Protein AF-A0A8S4ANN1-F1 (afdb_monomer)

Structure (mmCIF, N/CA/C/O backbone):
data_AF-A0A8S4ANN1-F1
#
_entry.id   AF-A0A8S4ANN1-F1
#
loop_
_atom_site.group_PDB
_atom_site.id
_atom_site.type_symbol
_atom_site.label_atom_id
_atom_site.label_alt_id
_atom_site.label_comp_id
_atom_site.label_asym_id
_atom_site.label_entity_id
_atom_site.label_seq_id
_atom_site.pdbx_PDB_ins_code
_atom_site.Cartn_x
_atom_site.Cartn_y
_atom_site.Cartn_z
_atom_site.occupancy
_atom_site.B_iso_or_equiv
_atom_site.auth_seq_id
_atom_site.auth_comp_id
_atom_site.auth_asym_id
_atom_site.auth_atom_id
_atom_site.pdbx_PDB_model_num
ATOM 1 N N . MET A 1 1 ? -5.860 -7.845 6.734 1.00 72.12 1 MET A N 1
ATOM 2 C CA . MET A 1 1 ? -6.331 -8.306 5.404 1.00 72.12 1 MET A CA 1
ATOM 3 C C . MET A 1 1 ? -7.619 -9.112 5.512 1.00 72.12 1 MET A C 1
ATOM 5 O O . MET A 1 1 ? -8.563 -8.787 4.803 1.00 72.12 1 MET A O 1
ATOM 9 N N . GLU A 1 2 ? -7.684 -10.083 6.428 1.00 77.19 2 GLU A N 1
ATOM 10 C CA . GLU A 1 2 ? -8.882 -10.892 6.713 1.00 77.19 2 GLU A CA 1
ATOM 11 C C . GLU A 1 2 ? -10.108 -10.038 7.078 1.00 77.19 2 GLU A C 1
ATOM 13 O O . GLU A 1 2 ? -11.109 -10.058 6.369 1.00 77.19 2 GLU A O 1
ATOM 18 N N . THR A 1 3 ? -9.992 -9.172 8.091 1.00 75.00 3 THR A N 1
ATOM 19 C CA . THR A 1 3 ? -11.088 -8.296 8.560 1.00 75.00 3 THR A CA 1
ATOM 20 C C . THR A 1 3 ? -11.642 -7.366 7.477 1.00 75.00 3 THR A C 1
ATOM 22 O O . THR A 1 3 ? -12.811 -7.000 7.505 1.00 75.00 3 THR A O 1
ATOM 25 N N . ALA A 1 4 ? -10.812 -6.987 6.503 1.00 77.38 4 ALA A N 1
ATOM 26 C CA . ALA A 1 4 ? -11.208 -6.111 5.402 1.00 77.38 4 ALA A CA 1
ATOM 27 C C . ALA A 1 4 ? -11.727 -6.874 4.169 1.00 77.38 4 ALA A C 1
ATOM 29 O O . ALA A 1 4 ? -12.074 -6.242 3.165 1.00 77.38 4 ALA A O 1
ATOM 30 N N . GLY A 1 5 ? -11.757 -8.212 4.214 1.00 80.50 5 GLY A N 1
ATOM 31 C CA . GLY A 1 5 ? -12.181 -9.058 3.099 1.00 80.50 5 GLY A CA 1
ATOM 32 C C . GLY A 1 5 ? -11.289 -8.905 1.866 1.00 80.50 5 GLY A C 1
ATOM 33 O O . GLY A 1 5 ? -11.802 -8.780 0.755 1.00 80.50 5 GLY A O 1
ATOM 34 N N . LEU A 1 6 ? -9.968 -8.823 2.066 1.00 83.06 6 LEU A N 1
ATOM 35 C CA . LEU A 1 6 ? -8.975 -8.694 0.986 1.00 83.06 6 LEU A CA 1
ATOM 36 C C . LEU A 1 6 ? -8.193 -9.989 0.726 1.00 83.06 6 LEU A C 1
ATOM 38 O O . LEU A 1 6 ? -7.304 -10.009 -0.118 1.00 83.06 6 LEU A O 1
ATOM 42 N N . GLU A 1 7 ? -8.516 -11.081 1.419 1.00 84.00 7 GLU A N 1
ATOM 43 C CA . GLU A 1 7 ? -7.863 -12.370 1.168 1.00 84.00 7 GLU A CA 1
ATOM 44 C C . GLU A 1 7 ? -8.112 -12.894 -0.238 1.00 84.00 7 GLU A C 1
ATOM 46 O O . GLU A 1 7 ? -7.195 -13.410 -0.869 1.00 84.00 7 GLU A O 1
ATOM 51 N N . ASP A 1 8 ? -9.334 -12.743 -0.740 1.00 83.06 8 ASP A N 1
ATOM 52 C CA . ASP A 1 8 ? -9.673 -13.196 -2.086 1.00 83.06 8 ASP A CA 1
ATOM 53 C C . ASP A 1 8 ? -8.895 -12.408 -3.139 1.00 83.06 8 ASP A C 1
ATOM 55 O O . ASP A 1 8 ? -8.507 -12.964 -4.158 1.00 83.06 8 ASP A O 1
ATOM 59 N N . LEU A 1 9 ? -8.584 -11.140 -2.854 1.00 81.62 9 LEU A N 1
ATOM 60 C CA . LEU A 1 9 ? -7.757 -10.304 -3.718 1.00 81.62 9 LEU A CA 1
ATOM 61 C C . LEU A 1 9 ? -6.296 -10.778 -3.751 1.00 81.62 9 LEU A C 1
ATOM 63 O O . LEU A 1 9 ? -5.650 -10.698 -4.787 1.00 81.62 9 LEU A O 1
ATOM 67 N N . LEU A 1 10 ? -5.786 -11.315 -2.639 1.00 79.50 10 LEU A N 1
ATOM 68 C CA . LEU A 1 10 ? -4.454 -11.929 -2.574 1.00 79.50 10 LEU A CA 1
ATOM 69 C C . LEU A 1 10 ? -4.402 -13.318 -3.224 1.00 79.50 10 LEU A C 1
ATOM 71 O O . LEU A 1 10 ? -3.333 -13.757 -3.641 1.00 79.50 10 LEU A O 1
ATOM 75 N N . LYS A 1 11 ? -5.538 -14.022 -3.268 1.00 83.19 11 LYS A N 1
ATOM 76 C CA . LYS A 1 11 ? -5.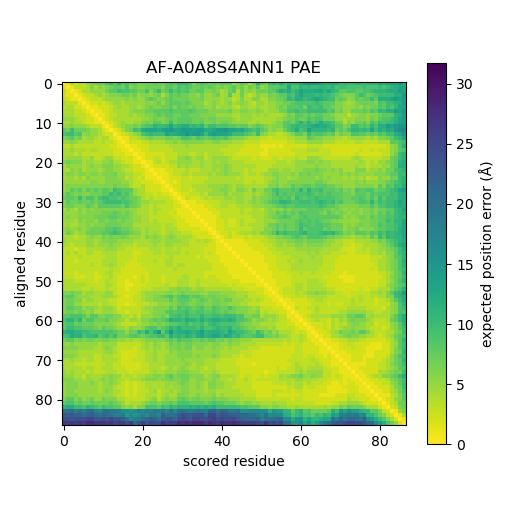673 -15.353 -3.880 1.00 83.19 11 LYS A CA 1
ATOM 77 C C . LYS A 1 11 ? -5.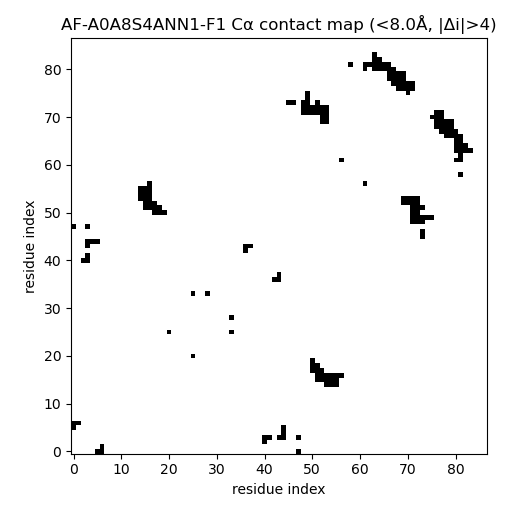998 -15.283 -5.374 1.00 83.19 11 LYS A C 1
ATOM 79 O O . LYS A 1 11 ? -5.866 -16.293 -6.058 1.00 83.19 11 LYS A O 1
ATOM 84 N N . GLN A 1 12 ? -6.459 -14.134 -5.870 1.00 80.25 12 GLN A N 1
ATOM 85 C CA . GLN A 1 12 ? -6.750 -13.932 -7.283 1.00 80.25 12 GLN A CA 1
ATOM 86 C C . GLN A 1 12 ? -5.471 -13.913 -8.118 1.00 80.25 12 GLN A C 1
ATOM 88 O O . GLN A 1 12 ? -4.476 -13.285 -7.759 1.00 80.25 12 GLN A O 1
ATOM 93 N N . ASP A 1 13 ? -5.539 -14.567 -9.275 1.00 74.88 13 ASP A N 1
ATOM 94 C CA . ASP A 1 13 ? -4.484 -14.496 -10.275 1.00 74.88 13 ASP A CA 1
ATOM 95 C C . ASP A 1 13 ? -4.385 -13.069 -10.826 1.00 74.88 13 ASP A C 1
ATOM 97 O O . ASP A 1 13 ? -5.341 -12.519 -11.377 1.00 74.88 13 ASP A O 1
ATOM 101 N N . GLY A 1 14 ? -3.207 -12.466 -10.692 1.00 78.19 14 GLY A N 1
ATOM 102 C CA . GLY A 1 14 ? -2.951 -11.122 -11.182 1.00 78.19 14 GLY A CA 1
ATOM 103 C C . GLY A 1 14 ? -1.552 -10.629 -10.842 1.00 78.19 14 GLY A C 1
ATOM 104 O O . GLY A 1 14 ? -0.891 -11.097 -9.916 1.00 78.19 14 GLY A O 1
ATOM 105 N N . ALA A 1 15 ? -1.079 -9.675 -11.636 1.00 87.38 15 ALA A N 1
ATOM 106 C CA . ALA A 1 15 ? 0.174 -8.982 -11.398 1.00 87.38 15 ALA A CA 1
ATOM 107 C C . ALA A 1 15 ? -0.088 -7.820 -10.433 1.00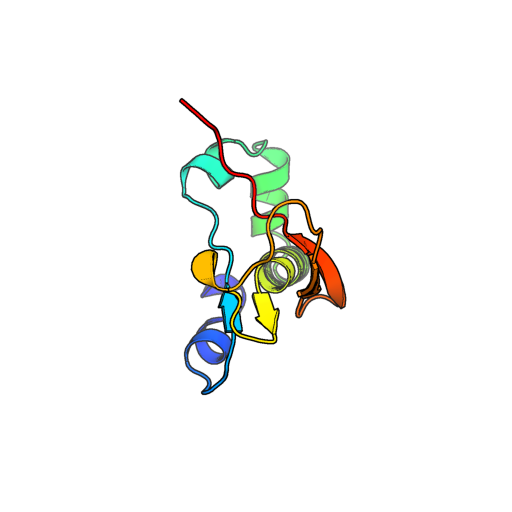 87.38 15 ALA A C 1
ATOM 109 O O . ALA A 1 15 ? -0.593 -6.785 -10.861 1.00 87.38 15 ALA A O 1
ATOM 110 N N . TYR A 1 16 ? 0.265 -7.986 -9.158 1.00 89.06 16 TYR A N 1
ATOM 111 C CA . TYR A 1 16 ? 0.107 -6.953 -8.134 1.00 89.06 16 TYR A CA 1
ATOM 112 C C . TYR A 1 16 ? 1.433 -6.634 -7.452 1.00 89.06 16 TYR A C 1
ATOM 114 O O . TYR A 1 16 ? 2.255 -7.519 -7.200 1.00 89.06 16 TYR A O 1
ATOM 122 N N . THR A 1 17 ? 1.609 -5.367 -7.090 1.00 91.31 17 THR A N 1
ATOM 123 C CA . THR A 1 17 ? 2.646 -4.931 -6.153 1.00 91.31 17 THR A CA 1
ATOM 124 C C . THR A 1 17 ? 1.967 -4.531 -4.856 1.00 91.31 17 THR A C 1
ATOM 126 O O . THR A 1 17 ? 1.133 -3.624 -4.844 1.00 91.31 17 THR A O 1
ATOM 129 N N . VAL A 1 18 ? 2.319 -5.218 -3.770 1.00 90.31 18 VAL A N 1
ATOM 130 C CA . VAL A 1 18 ? 1.736 -4.994 -2.445 1.00 90.31 18 VAL A CA 1
ATOM 131 C C . VAL A 1 18 ? 2.793 -4.416 -1.515 1.00 90.31 18 VAL A C 1
ATOM 133 O O . VAL A 1 18 ? 3.850 -5.014 -1.311 1.00 90.31 18 VAL A O 1
ATOM 136 N N . PHE A 1 19 ? 2.496 -3.259 -0.933 1.00 91.12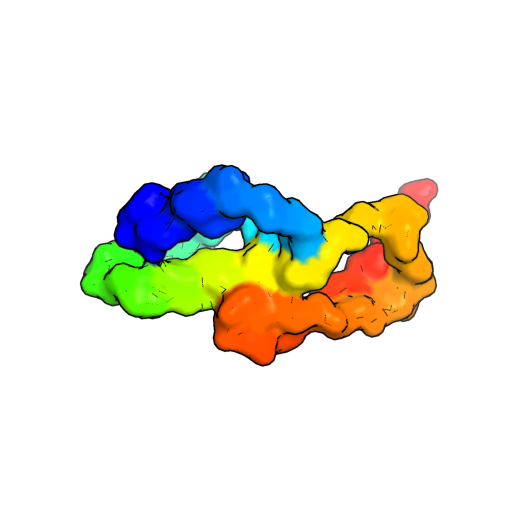 19 PHE A N 1
ATOM 137 C CA . PHE A 1 19 ? 3.322 -2.612 0.080 1.00 91.12 19 PHE A CA 1
ATOM 138 C C . PHE A 1 19 ? 2.816 -3.022 1.459 1.00 91.12 19 PHE A C 1
ATOM 140 O O . PHE A 1 19 ? 1.900 -2.413 1.990 1.00 91.12 19 PHE A O 1
ATOM 147 N N . VAL A 1 20 ? 3.358 -4.090 2.035 1.00 88.31 20 VAL A N 1
ATOM 148 C CA . VAL A 1 20 ? 2.862 -4.578 3.328 1.00 88.31 20 VAL A CA 1
ATOM 149 C C . VAL A 1 20 ? 3.505 -3.771 4.465 1.00 88.31 20 VAL A C 1
ATOM 151 O O . VAL A 1 20 ? 4.730 -3.816 4.594 1.00 88.31 20 VAL A O 1
ATOM 154 N N . PRO A 1 21 ? 2.726 -3.027 5.275 1.00 86.25 21 PRO A N 1
ATOM 155 C CA . PRO A 1 21 ? 3.250 -2.399 6.483 1.00 86.25 21 PRO A CA 1
ATOM 156 C C . PRO A 1 21 ? 3.684 -3.472 7.491 1.00 86.25 21 PRO A C 1
ATOM 158 O O . PRO A 1 21 ? 3.031 -4.506 7.624 1.00 86.25 21 PRO A O 1
ATOM 161 N N . THR A 1 22 ? 4.793 -3.227 8.186 1.00 89.31 22 THR A N 1
ATOM 162 C CA . THR A 1 22 ? 5.259 -4.068 9.296 1.00 89.31 22 THR A CA 1
ATOM 163 C C . THR A 1 22 ? 4.431 -3.819 10.553 1.00 89.31 22 THR A C 1
ATOM 165 O O . THR A 1 22 ? 3.750 -2.799 10.654 1.00 89.31 22 THR A O 1
ATOM 168 N N . ASP A 1 23 ? 4.539 -4.712 11.537 1.00 86.75 23 ASP A N 1
ATOM 169 C CA . ASP A 1 23 ? 3.883 -4.545 12.840 1.00 86.75 23 ASP A CA 1
ATOM 170 C C . ASP A 1 23 ? 4.285 -3.213 13.506 1.00 86.75 23 ASP A C 1
ATOM 172 O O . ASP A 1 23 ? 3.415 -2.457 13.938 1.00 86.75 23 ASP A O 1
ATOM 176 N N . ASP A 1 24 ? 5.569 -2.838 13.432 1.00 87.94 24 ASP A N 1
ATOM 177 C CA . ASP A 1 24 ? 6.092 -1.548 13.915 1.00 87.94 24 ASP A CA 1
ATOM 178 C C . ASP A 1 24 ? 5.370 -0.324 13.316 1.00 87.94 24 ASP A C 1
ATOM 180 O O . ASP A 1 24 ? 5.241 0.716 13.964 1.00 87.94 24 ASP A O 1
ATOM 184 N N . ALA A 1 25 ? 4.886 -0.415 12.070 1.00 86.06 25 ALA A N 1
ATOM 185 C CA . ALA A 1 25 ? 4.158 0.685 11.440 1.00 86.06 25 ALA A CA 1
ATOM 186 C C . ALA A 1 25 ? 2.778 0.897 12.083 1.00 86.06 25 ALA A C 1
ATOM 188 O O . ALA A 1 25 ? 2.283 2.024 12.099 1.00 86.06 25 ALA A O 1
ATOM 189 N N . PHE A 1 26 ? 2.175 -0.162 12.633 1.00 82.62 26 PHE A N 1
ATOM 190 C CA . PHE A 1 26 ? 0.937 -0.072 13.406 1.00 82.62 26 PHE A CA 1
ATOM 191 C C . PHE A 1 26 ? 1.194 0.383 14.842 1.00 82.62 26 PHE A C 1
ATOM 193 O O . PHE A 1 26 ? 0.387 1.136 15.380 1.00 82.62 26 PHE A O 1
ATOM 200 N N . GLU A 1 27 ? 2.320 -0.007 15.442 1.00 86.69 27 GLU A N 1
ATOM 201 C CA . GLU A 1 27 ? 2.729 0.492 16.764 1.00 86.69 27 GLU A CA 1
ATOM 202 C C . GLU A 1 27 ? 2.998 2.003 16.763 1.00 86.69 27 GLU A C 1
ATOM 204 O O . GLU A 1 27 ? 2.788 2.675 17.770 1.00 86.69 27 GLU A O 1
ATOM 209 N N . GLY A 1 28 ? 3.426 2.553 15.623 1.00 85.88 28 GLY A N 1
ATOM 210 C CA . GLY A 1 28 ? 3.618 3.991 15.441 1.00 85.88 28 GLY A CA 1
ATOM 211 C C . GLY A 1 28 ? 2.327 4.812 15.323 1.00 85.88 28 GLY A C 1
ATOM 212 O O . GLY A 1 28 ? 2.404 6.042 15.306 1.00 85.88 28 GLY A O 1
ATOM 213 N N . LEU A 1 29 ? 1.154 4.176 15.220 1.00 86.56 29 LEU A N 1
ATOM 214 C CA . LEU A 1 29 ? -0.129 4.878 15.156 1.00 86.56 29 LEU A CA 1
ATOM 215 C C . LEU A 1 29 ? -0.558 5.367 16.539 1.00 86.56 29 LEU A C 1
ATOM 217 O O . LEU A 1 29 ? -0.289 4.738 17.563 1.00 86.56 29 LEU A O 1
ATOM 221 N N . SER A 1 30 ? -1.284 6.486 16.574 1.00 89.88 30 SER A N 1
ATOM 222 C CA . SER A 1 30 ? -1.946 6.889 17.809 1.00 89.88 30 SER A CA 1
ATOM 223 C C . SER A 1 30 ? -3.022 5.862 18.179 1.00 89.88 30 SER A C 1
ATOM 225 O O . SER A 1 30 ? -3.617 5.209 17.318 1.00 89.88 30 SER A O 1
ATOM 227 N N . GLN A 1 31 ? -3.299 5.719 19.475 1.00 87.50 31 GLN A N 1
ATOM 228 C CA . GLN A 1 31 ? -4.334 4.795 19.936 1.00 87.50 31 GLN A CA 1
ATOM 229 C C . GLN A 1 31 ? -5.724 5.174 19.392 1.00 87.50 31 GLN A C 1
ATOM 231 O O . GLN A 1 31 ? -6.537 4.294 19.129 1.00 87.50 31 GLN A O 1
ATOM 236 N N . GLU A 1 32 ? -5.973 6.467 19.171 1.00 88.06 32 GLU A N 1
ATOM 237 C CA . GLU A 1 32 ? -7.202 6.972 18.555 1.00 88.06 32 GLU A CA 1
ATOM 238 C C . GLU A 1 32 ? -7.322 6.534 17.090 1.00 88.06 32 GLU A C 1
ATOM 240 O O . GLU A 1 32 ? -8.353 5.980 16.707 1.00 88.06 32 GLU A O 1
ATOM 245 N N . ASP A 1 33 ? -6.255 6.686 16.298 1.00 87.62 33 ASP A N 1
ATOM 246 C CA . ASP A 1 33 ? -6.241 6.240 14.900 1.00 87.62 33 ASP A CA 1
ATOM 247 C C . ASP A 1 33 ? -6.442 4.727 14.808 1.00 87.62 33 ASP A C 1
ATOM 249 O O . ASP A 1 33 ? -7.217 4.243 13.986 1.00 87.62 33 ASP A O 1
ATOM 253 N N . PHE A 1 34 ? -5.782 3.961 15.676 1.00 85.88 34 PHE A N 1
ATOM 254 C CA . PHE A 1 34 ? -5.889 2.507 15.663 1.00 85.88 34 PHE A CA 1
ATOM 255 C C . PHE A 1 34 ? -7.306 2.015 15.993 1.00 85.88 34 PHE A C 1
ATOM 257 O O . PHE A 1 34 ? -7.826 1.119 15.322 1.00 85.88 34 PHE A O 1
ATOM 264 N N . GLU A 1 35 ? -7.960 2.614 16.989 1.00 87.12 35 GLU A N 1
ATOM 265 C CA . GLU A 1 35 ? -9.345 2.278 17.334 1.00 87.12 35 GLU A CA 1
ATOM 266 C C . GLU A 1 35 ? -10.341 2.762 16.266 1.00 87.12 35 GLU A C 1
ATOM 268 O O . GLU A 1 35 ? -11.321 2.069 15.968 1.00 87.12 35 GLU A O 1
ATOM 273 N N . LEU A 1 36 ? -10.068 3.890 15.602 1.00 87.06 36 LEU A N 1
ATOM 274 C CA . LEU A 1 36 ? -10.849 4.346 14.450 1.00 87.06 36 LEU A CA 1
ATOM 275 C C . LEU A 1 36 ? -10.745 3.361 13.274 1.00 87.06 36 LEU A C 1
ATOM 277 O O . LEU A 1 36 ? -11.760 2.981 12.691 1.00 87.06 36 LEU A O 1
ATOM 281 N N . LEU A 1 37 ? -9.543 2.860 12.980 1.00 84.50 37 LEU A N 1
ATOM 282 C CA . LEU A 1 37 ? -9.329 1.845 11.942 1.00 84.50 37 LEU A CA 1
ATOM 283 C C . LEU A 1 37 ? -9.998 0.508 12.263 1.00 84.50 37 LEU A C 1
ATOM 285 O O . LEU A 1 37 ? -10.453 -0.186 11.356 1.00 84.50 37 LEU A O 1
ATOM 289 N N . LYS A 1 38 ? -10.070 0.126 13.539 1.00 83.50 38 LYS A N 1
ATOM 290 C CA . LYS A 1 38 ? -10.780 -1.091 13.952 1.00 83.50 38 LYS A CA 1
ATOM 291 C C . LYS A 1 38 ? -12.295 -0.948 13.897 1.00 83.50 38 LYS A C 1
ATOM 293 O O . LYS A 1 38 ? -12.979 -1.927 13.607 1.00 83.50 38 LYS A O 1
ATOM 298 N N . SER A 1 39 ? -12.814 0.233 14.222 1.00 87.94 39 SER A N 1
ATOM 299 C CA . SER A 1 39 ? -14.256 0.483 14.280 1.00 87.94 39 SER A CA 1
ATOM 300 C C . SER A 1 39 ? -14.874 0.752 12.906 1.00 87.94 39 SER A C 1
ATOM 302 O O . SER A 1 39 ? -16.042 0.418 12.701 1.00 87.94 39 SER A O 1
ATOM 304 N N . ASP A 1 40 ? -14.101 1.271 11.946 1.00 89.12 40 ASP A N 1
ATOM 305 C CA . ASP A 1 40 ? -14.552 1.512 10.575 1.00 89.12 40 ASP A CA 1
ATOM 306 C C . ASP A 1 40 ? -13.881 0.565 9.564 1.00 89.12 40 ASP A C 1
ATOM 308 O O . ASP A 1 40 ? -12.791 0.803 9.035 1.00 89.12 40 ASP A O 1
ATOM 312 N N . ILE A 1 41 ? -14.597 -0.510 9.229 1.00 87.00 41 ILE A N 1
ATOM 313 C CA . ILE A 1 41 ? -14.165 -1.506 8.239 1.00 87.00 41 ILE A CA 1
ATOM 314 C C . ILE A 1 41 ? -13.994 -0.882 6.841 1.00 87.00 41 ILE A C 1
ATOM 316 O O . ILE A 1 41 ? -13.121 -1.316 6.084 1.00 87.00 41 ILE A O 1
ATOM 320 N N . ASN A 1 42 ? -14.785 0.135 6.475 1.00 87.38 42 ASN A N 1
ATOM 321 C CA . ASN A 1 42 ? -14.662 0.786 5.167 1.00 87.38 42 ASN A CA 1
ATOM 322 C C . ASN A 1 42 ? -13.389 1.632 5.097 1.00 87.38 42 ASN A C 1
ATOM 324 O O . ASN A 1 42 ? -12.683 1.595 4.082 1.00 87.38 42 ASN A O 1
ATOM 328 N N . ALA A 1 43 ? -13.066 2.350 6.175 1.00 87.38 43 ALA A N 1
ATOM 329 C CA . ALA A 1 43 ? -11.808 3.081 6.291 1.00 87.38 43 ALA A CA 1
ATOM 330 C C . ALA A 1 43 ? -10.610 2.121 6.245 1.00 87.38 43 ALA A C 1
ATOM 332 O O . ALA A 1 43 ? -9.696 2.315 5.437 1.00 87.38 43 ALA A O 1
ATOM 333 N N . LEU A 1 44 ? -10.662 1.027 7.015 1.00 87.94 44 LEU A N 1
ATOM 334 C CA . LEU A 1 44 ? -9.633 -0.013 7.006 1.00 87.94 44 LEU A CA 1
ATOM 335 C C . LEU A 1 44 ? -9.433 -0.598 5.605 1.00 87.94 44 LEU A C 1
ATOM 337 O O . LEU A 1 44 ? -8.303 -0.704 5.127 1.00 87.94 44 LEU A O 1
ATOM 341 N N . ARG A 1 45 ? -10.524 -0.944 4.912 1.00 88.94 45 ARG A N 1
ATOM 342 C CA . ARG A 1 45 ? -10.467 -1.467 3.542 1.00 88.94 45 ARG A CA 1
ATOM 343 C C . ARG A 1 45 ? -9.861 -0.449 2.580 1.00 88.94 45 ARG A C 1
ATOM 345 O O . ARG A 1 45 ? -9.021 -0.825 1.771 1.00 88.94 45 ARG A O 1
ATOM 352 N N . THR A 1 46 ? -10.239 0.822 2.685 1.00 89.81 46 THR A N 1
ATOM 353 C CA . THR A 1 46 ? -9.708 1.909 1.844 1.00 89.81 46 THR A CA 1
ATOM 354 C C . THR A 1 46 ? -8.198 2.060 2.020 1.00 89.81 46 THR A C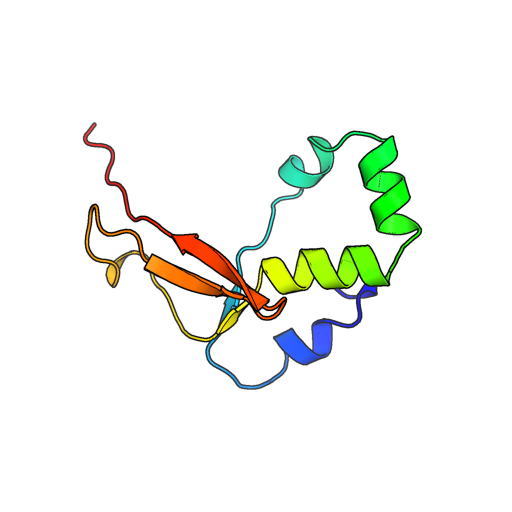 1
ATOM 356 O O . THR A 1 46 ? -7.464 2.126 1.034 1.00 89.81 46 THR A O 1
ATOM 359 N N . ILE A 1 47 ? -7.721 2.045 3.265 1.00 89.88 47 ILE A N 1
ATOM 360 C CA . ILE A 1 47 ? -6.291 2.145 3.573 1.00 89.88 47 ILE A CA 1
ATOM 361 C C . ILE A 1 47 ? -5.541 0.910 3.097 1.00 89.88 47 ILE A C 1
ATOM 363 O O . ILE A 1 47 ? -4.479 1.034 2.494 1.00 89.88 47 ILE A O 1
ATOM 367 N N . LEU A 1 48 ? -6.081 -0.289 3.301 1.00 90.19 48 LEU A N 1
ATOM 368 C CA . LEU A 1 48 ? -5.424 -1.496 2.813 1.00 90.19 48 LEU A CA 1
ATOM 369 C C . LEU A 1 48 ? -5.373 -1.527 1.281 1.00 90.19 48 LEU A C 1
ATOM 371 O O . LEU A 1 48 ? -4.323 -1.845 0.742 1.00 90.19 48 LEU A O 1
ATOM 375 N N . LEU A 1 49 ? -6.426 -1.107 0.572 1.00 91.06 49 LEU A N 1
ATOM 376 C CA . LEU A 1 49 ? -6.420 -0.997 -0.895 1.00 91.06 49 LEU A CA 1
ATOM 377 C C . LEU A 1 49 ? -5.404 0.027 -1.422 1.00 91.06 49 LEU A C 1
ATOM 379 O O . LEU A 1 49 ? -4.902 -0.132 -2.533 1.00 91.06 49 LEU A O 1
ATOM 383 N N . TYR A 1 50 ? -5.062 1.048 -0.634 1.00 92.88 50 TYR A N 1
ATOM 384 C CA . TYR A 1 50 ? -3.996 1.991 -0.979 1.00 92.88 50 TYR A CA 1
ATOM 385 C C . TYR A 1 50 ? -2.612 1.322 -1.024 1.00 92.88 50 TYR A C 1
ATOM 387 O O . TYR A 1 50 ? -1.718 1.788 -1.721 1.00 92.88 50 TYR A O 1
ATOM 395 N N . HIS A 1 51 ? -2.433 0.192 -0.339 1.00 92.25 51 HIS A N 1
ATOM 396 C CA . HIS A 1 51 ? -1.187 -0.571 -0.364 1.00 92.25 51 HIS A CA 1
ATOM 397 C C . HIS A 1 51 ? -1.084 -1.536 -1.556 1.00 92.25 51 HIS A C 1
ATOM 399 O O . HIS A 1 51 ? -0.042 -2.166 -1.735 1.00 92.25 51 HIS A O 1
ATOM 405 N N . PHE A 1 52 ? -2.129 -1.653 -2.381 1.00 91.81 52 PHE A N 1
ATOM 406 C CA . PHE A 1 52 ? -2.130 -2.483 -3.585 1.00 91.81 52 PHE A CA 1
ATOM 407 C C . PHE A 1 52 ? -2.027 -1.610 -4.824 1.00 91.81 52 PHE A C 1
ATOM 409 O O . PHE A 1 52 ? -2.812 -0.680 -4.999 1.00 91.81 52 PHE A O 1
ATOM 416 N N . SER A 1 53 ? -1.084 -1.934 -5.701 1.00 92.25 53 SER A N 1
ATOM 417 C CA . SER A 1 53 ? -0.960 -1.336 -7.030 1.00 92.25 53 SER A CA 1
ATOM 418 C C . SER A 1 53 ? -1.038 -2.411 -8.105 1.00 92.25 53 SER A C 1
ATOM 420 O O . SER A 1 53 ? -0.478 -3.498 -7.939 1.00 92.25 53 SER A O 1
ATOM 422 N N . ASP A 1 54 ? -1.696 -2.084 -9.215 1.00 88.88 54 ASP A N 1
ATOM 423 C CA . ASP A 1 54 ? -1.745 -2.953 -10.390 1.00 88.88 54 ASP A CA 1
ATOM 424 C C . ASP A 1 54 ? -0.387 -2.973 -11.100 1.00 88.88 54 ASP A C 1
ATOM 426 O O . ASP A 1 54 ? 0.217 -1.927 -11.345 1.00 88.88 54 ASP A O 1
ATOM 430 N N . GLY A 1 55 ? 0.077 -4.164 -11.473 1.00 87.31 55 GLY A N 1
ATOM 431 C CA . GLY A 1 55 ? 1.363 -4.398 -12.126 1.00 87.31 55 GLY A CA 1
ATOM 432 C C . GLY A 1 55 ? 2.473 -4.850 -11.172 1.00 87.31 55 GLY A C 1
ATOM 433 O O . GLY A 1 55 ? 2.374 -4.748 -9.950 1.00 87.31 55 GLY A O 1
ATOM 434 N N . ILE A 1 56 ? 3.563 -5.366 -11.749 1.00 88.38 56 ILE A N 1
ATOM 435 C CA . ILE A 1 56 ? 4.750 -5.820 -11.010 1.00 88.38 56 ILE A CA 1
ATOM 436 C C . ILE A 1 56 ? 5.837 -4.749 -11.105 1.00 88.38 56 ILE A C 1
ATOM 438 O O . ILE A 1 56 ? 6.433 -4.547 -12.164 1.00 88.38 56 ILE A O 1
ATOM 442 N N . PHE A 1 57 ? 6.128 -4.097 -9.982 1.00 88.94 57 PHE A N 1
ATOM 443 C CA . PHE A 1 57 ? 7.208 -3.125 -9.850 1.00 88.94 57 PHE A CA 1
ATOM 444 C C . PHE A 1 57 ? 8.292 -3.683 -8.932 1.00 88.94 57 PHE A C 1
ATOM 446 O O . PHE A 1 57 ? 8.174 -3.679 -7.709 1.00 88.94 57 PHE A O 1
ATOM 453 N N . ILE A 1 58 ? 9.383 -4.155 -9.532 1.00 88.75 58 ILE A N 1
ATOM 454 C CA . ILE A 1 58 ? 10.568 -4.616 -8.805 1.00 88.75 58 ILE A CA 1
ATOM 455 C C . ILE A 1 58 ? 11.638 -3.528 -8.806 1.00 88.75 58 ILE A C 1
ATOM 457 O O . ILE A 1 58 ? 11.863 -2.880 -9.823 1.00 88.75 58 ILE A O 1
ATOM 461 N N . ASN A 1 59 ? 12.359 -3.359 -7.696 1.00 85.00 59 ASN A N 1
ATOM 462 C CA . ASN A 1 59 ? 13.389 -2.318 -7.575 1.00 85.00 59 ASN A CA 1
ATOM 463 C C . ASN A 1 59 ? 14.438 -2.387 -8.706 1.00 85.00 59 ASN A C 1
ATOM 465 O O . ASN A 1 59 ? 14.822 -1.363 -9.261 1.00 85.00 59 ASN A O 1
ATOM 469 N N . GLY A 1 60 ? 14.844 -3.596 -9.110 1.00 85.62 60 GLY A N 1
ATOM 470 C CA . GLY A 1 60 ? 15.786 -3.791 -10.219 1.00 85.62 60 GLY A CA 1
ATOM 471 C C . GLY A 1 60 ? 15.280 -3.319 -11.590 1.00 85.62 60 GLY A C 1
ATOM 472 O O . GLY A 1 60 ? 16.097 -3.080 -12.473 1.00 85.62 60 GLY A O 1
ATOM 473 N N . GLY A 1 61 ? 13.964 -3.168 -11.763 1.00 84.44 61 GLY A N 1
ATOM 474 C CA . GLY A 1 61 ? 13.331 -2.675 -12.989 1.00 84.44 61 GLY A CA 1
ATOM 475 C C . GLY A 1 61 ? 13.012 -1.178 -12.974 1.00 84.44 61 GLY A C 1
ATOM 476 O O . GLY A 1 61 ? 12.519 -0.662 -13.972 1.00 84.44 61 GLY A O 1
ATOM 477 N N . LEU A 1 62 ? 13.269 -0.477 -11.865 1.00 87.12 62 LEU A N 1
ATOM 478 C CA . LEU A 1 62 ? 13.008 0.957 -11.754 1.00 87.12 62 LEU A CA 1
ATOM 479 C C . LEU A 1 62 ? 14.232 1.766 -12.177 1.00 87.12 62 LEU A C 1
ATOM 481 O O . LEU A 1 62 ? 15.353 1.541 -11.709 1.00 87.12 62 LEU A O 1
ATOM 485 N N . GLU A 1 63 ? 14.005 2.777 -13.010 1.00 87.31 63 GLU A N 1
ATOM 486 C CA . GLU A 1 63 ? 15.024 3.768 -13.315 1.00 87.31 63 GLU A CA 1
ATOM 487 C C . GLU A 1 63 ? 15.339 4.609 -12.076 1.00 87.31 63 GLU A C 1
ATOM 489 O O . GLU A 1 63 ? 14.471 5.082 -11.335 1.00 87.31 63 GLU A O 1
ATOM 494 N N . LYS A 1 64 ? 16.633 4.812 -11.842 1.00 86.00 64 LYS A N 1
ATOM 495 C CA . LYS A 1 64 ? 17.113 5.554 -10.677 1.00 86.00 64 LYS A CA 1
ATOM 496 C C . LYS A 1 64 ? 16.776 7.029 -10.823 1.00 86.00 64 LYS A C 1
ATOM 498 O O . LYS A 1 64 ? 16.954 7.607 -11.890 1.00 86.00 64 LYS A O 1
ATOM 503 N N . ARG A 1 65 ? 16.399 7.662 -9.707 1.00 83.69 65 ARG A N 1
ATOM 504 C CA . ARG A 1 65 ? 16.030 9.092 -9.632 1.00 83.69 65 ARG A CA 1
ATOM 505 C C . ARG A 1 65 ? 14.769 9.471 -10.424 1.00 83.69 65 ARG A C 1
ATOM 507 O O . ARG A 1 65 ? 14.412 10.646 -10.390 1.00 83.69 65 ARG A O 1
ATOM 514 N N . VAL A 1 66 ? 14.080 8.512 -11.040 1.00 88.69 66 VAL A N 1
ATOM 515 C CA . VAL A 1 66 ? 12.756 8.696 -11.643 1.00 88.69 66 VAL A CA 1
ATOM 516 C C . VAL A 1 66 ? 11.685 8.431 -10.586 1.00 88.69 66 VAL A C 1
ATOM 518 O O . VAL A 1 66 ? 11.806 7.506 -9.782 1.00 88.69 66 VAL A O 1
ATOM 521 N N . THR A 1 67 ? 10.654 9.275 -10.569 1.00 90.25 67 THR A N 1
ATOM 522 C CA . THR A 1 67 ? 9.458 9.064 -9.749 1.00 90.25 67 THR A CA 1
ATOM 523 C C . THR A 1 67 ? 8.398 8.390 -10.608 1.00 90.25 67 THR A C 1
ATOM 525 O O . THR A 1 67 ? 7.954 8.959 -11.603 1.00 90.25 67 THR A O 1
ATOM 528 N N . TYR A 1 68 ? 7.985 7.197 -10.204 1.00 90.12 68 TYR A N 1
ATOM 529 C CA . TYR A 1 68 ? 6.897 6.450 -10.814 1.00 90.12 68 TYR A CA 1
ATOM 530 C C . TYR A 1 68 ? 5.597 6.740 -10.065 1.00 90.12 68 TYR A C 1
ATOM 532 O O . TYR A 1 68 ? 5.580 6.776 -8.834 1.00 90.12 68 TYR A O 1
ATOM 540 N N . LEU A 1 69 ? 4.516 6.950 -10.817 1.00 92.62 69 LEU A N 1
ATOM 541 C CA . LEU A 1 69 ? 3.162 7.077 -10.287 1.00 92.62 69 LEU A CA 1
ATOM 542 C C . LEU A 1 69 ? 2.462 5.733 -10.438 1.00 92.62 69 LEU A C 1
ATOM 544 O O . LEU A 1 69 ? 2.096 5.345 -11.547 1.00 92.62 69 LEU A O 1
ATOM 548 N N . LEU A 1 70 ? 2.310 5.018 -9.331 1.00 92.31 70 LEU A N 1
ATOM 549 C CA . LEU A 1 70 ? 1.634 3.728 -9.299 1.00 92.31 70 LEU A CA 1
ATOM 550 C C . LEU A 1 70 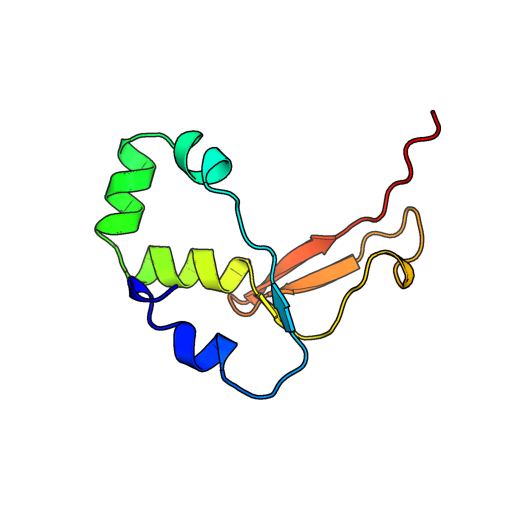? 0.183 3.973 -8.921 1.00 92.31 70 LEU A C 1
ATOM 552 O O . LEU A 1 70 ? -0.093 4.478 -7.835 1.00 92.31 70 LEU A O 1
ATOM 556 N N . ARG A 1 71 ? -0.750 3.624 -9.804 1.00 92.50 71 ARG A N 1
ATOM 557 C CA . ARG A 1 71 ? -2.170 3.714 -9.475 1.00 92.50 71 ARG A CA 1
ATOM 558 C C . ARG A 1 71 ? -2.519 2.612 -8.480 1.00 92.50 71 ARG A C 1
ATOM 560 O O . ARG A 1 71 ? -2.329 1.434 -8.776 1.00 92.50 71 ARG A O 1
ATOM 567 N N . THR A 1 72 ? -3.028 3.004 -7.316 1.00 93.25 72 THR A N 1
ATOM 568 C CA . THR A 1 72 ? -3.501 2.047 -6.313 1.00 93.25 72 THR A CA 1
ATOM 569 C C . THR A 1 72 ? -4.910 1.563 -6.628 1.00 93.25 72 THR A C 1
ATOM 571 O O . THR A 1 72 ? -5.662 2.242 -7.335 1.00 93.25 72 THR A O 1
ATOM 574 N N . LEU A 1 73 ? -5.309 0.436 -6.037 1.00 90.50 73 LEU A N 1
ATOM 575 C CA . LEU A 1 73 ? -6.687 -0.059 -6.123 1.00 90.50 73 LEU A CA 1
ATOM 576 C C . LEU A 1 73 ? -7.696 0.858 -5.419 1.00 90.50 73 LEU A C 1
ATOM 578 O O . LEU A 1 73 ? -8.878 0.851 -5.754 1.00 90.50 73 LEU A O 1
ATOM 582 N N . GLN A 1 74 ? -7.235 1.678 -4.472 1.00 92.38 74 GLN A N 1
ATOM 583 C CA . GLN A 1 74 ? -8.046 2.727 -3.856 1.00 92.38 74 GLN A CA 1
ATOM 584 C C . GLN A 1 74 ? -8.318 3.894 -4.827 1.00 92.38 74 GLN A C 1
ATOM 586 O O . GLN A 1 74 ? -9.336 4.575 -4.700 1.00 92.38 74 GLN A O 1
ATOM 591 N N . GLY A 1 75 ? -7.449 4.094 -5.824 1.00 89.75 75 GLY A N 1
ATOM 592 C CA . GLY A 1 75 ? -7.604 5.078 -6.898 1.00 89.75 75 GLY A CA 1
ATOM 593 C C . GLY A 1 75 ? -6.621 6.250 -6.844 1.00 89.75 75 GLY A C 1
ATOM 594 O O . GLY A 1 75 ? -6.450 6.927 -7.860 1.00 89.75 75 GLY A O 1
ATOM 595 N N . ILE A 1 76 ? -5.947 6.480 -5.714 1.00 92.00 76 ILE A N 1
ATOM 596 C CA . ILE A 1 76 ? -4.882 7.489 -5.580 1.00 92.00 76 ILE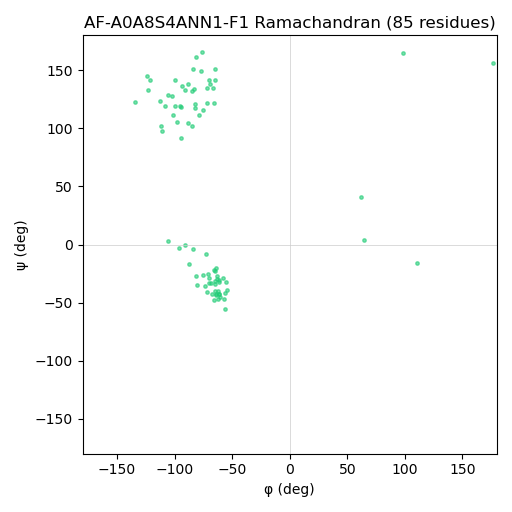 A CA 1
ATOM 597 C C . ILE A 1 76 ? -3.543 6.914 -6.067 1.00 92.00 76 ILE A C 1
ATOM 599 O O . ILE A 1 76 ? -3.309 5.708 -6.002 1.00 92.00 76 ILE A O 1
ATOM 603 N N . ASN A 1 77 ? -2.654 7.776 -6.566 1.00 93.00 77 ASN A N 1
ATOM 604 C CA . ASN A 1 77 ? -1.323 7.369 -7.004 1.00 93.00 77 ASN A CA 1
ATOM 605 C C . ASN A 1 77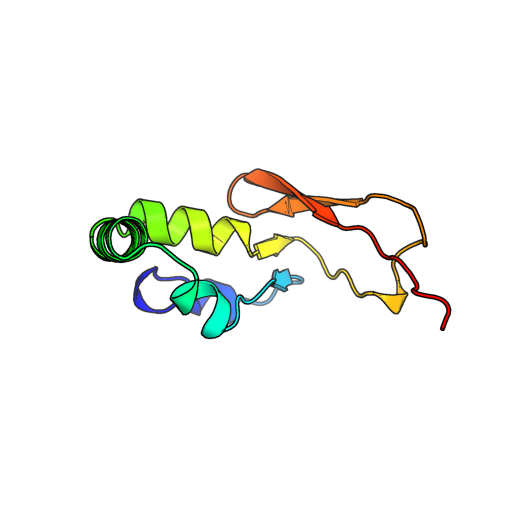 ? -0.318 7.327 -5.844 1.00 93.00 77 ASN A C 1
ATOM 607 O O . ASN A 1 77 ? -0.160 8.307 -5.116 1.00 93.00 77 ASN A O 1
ATOM 611 N N . LEU A 1 78 ? 0.431 6.231 -5.751 1.00 92.69 78 LEU A N 1
ATOM 612 C CA . LEU A 1 78 ? 1.645 6.115 -4.954 1.00 92.69 78 LEU A CA 1
ATOM 613 C C . LEU A 1 78 ? 2.845 6.669 -5.726 1.00 92.69 78 LEU A C 1
ATOM 615 O O . LEU A 1 78 ? 3.063 6.341 -6.892 1.00 92.69 78 LEU A O 1
ATOM 619 N N . HIS A 1 79 ? 3.658 7.474 -5.046 1.00 92.44 79 HIS A N 1
ATOM 620 C CA . HIS A 1 79 ? 4.937 7.945 -5.567 1.00 92.44 79 HIS A CA 1
ATOM 621 C C . HIS A 1 79 ? 6.034 6.944 -5.206 1.00 92.44 79 HIS A C 1
ATOM 623 O O . HIS A 1 79 ? 6.494 6.909 -4.065 1.00 92.44 79 HIS A O 1
ATOM 629 N N . LEU A 1 80 ? 6.482 6.153 -6.178 1.00 91.19 80 LEU A N 1
ATOM 630 C CA . LEU A 1 80 ? 7.583 5.215 -5.990 1.00 91.19 80 LEU A CA 1
ATOM 631 C C . LEU A 1 80 ? 8.864 5.781 -6.596 1.00 91.19 80 LEU A C 1
ATOM 633 O O . LEU A 1 80 ? 8.900 6.168 -7.763 1.00 91.19 80 LEU A O 1
ATOM 637 N N . LYS A 1 81 ? 9.940 5.811 -5.812 1.00 91.06 81 LYS A N 1
ATOM 638 C CA . LYS A 1 81 ? 11.247 6.282 -6.275 1.00 91.06 81 LYS A CA 1
ATOM 639 C C . LYS A 1 81 ? 12.336 5.328 -5.818 1.00 91.06 81 LYS A C 1
ATOM 641 O O . LYS A 1 81 ? 12.525 5.131 -4.622 1.00 91.06 81 LYS A O 1
ATOM 646 N N . SER A 1 82 ? 13.097 4.795 -6.770 1.00 87.38 82 SER A N 1
ATOM 647 C CA . SER A 1 82 ? 14.321 4.063 -6.448 1.00 87.38 82 SER A CA 1
ATOM 648 C C . SER A 1 82 ? 15.469 5.050 -6.225 1.00 87.38 82 SER A C 1
ATOM 650 O O . SER A 1 82 ? 15.820 5.856 -7.100 1.00 87.38 82 SER A O 1
ATOM 652 N N . VAL A 1 83 ? 16.044 5.002 -5.023 1.00 85.56 83 VAL A N 1
ATOM 653 C CA . VAL A 1 83 ? 17.199 5.805 -4.611 1.00 85.56 83 VAL A CA 1
ATOM 654 C C . VAL A 1 83 ? 18.298 4.849 -4.155 1.00 85.56 83 VAL A C 1
ATOM 656 O O . VAL A 1 83 ? 18.040 3.926 -3.389 1.00 85.56 83 VAL A O 1
ATOM 659 N N . ARG A 1 84 ? 19.533 5.052 -4.624 1.00 72.44 84 ARG A N 1
ATOM 660 C CA . ARG A 1 84 ? 20.700 4.313 -4.127 1.00 72.44 84 ARG A CA 1
ATOM 661 C C . ARG A 1 84 ? 21.433 5.197 -3.126 1.00 72.44 84 ARG A C 1
ATOM 663 O O . ARG A 1 84 ? 21.896 6.269 -3.510 1.00 72.44 84 ARG A O 1
ATOM 670 N N . TYR A 1 85 ? 21.551 4.744 -1.883 1.00 57.91 85 TYR A N 1
ATOM 671 C CA . TYR A 1 85 ? 22.511 5.314 -0.943 1.00 57.91 85 TYR A CA 1
ATOM 672 C C . TYR A 1 85 ? 23.897 4.800 -1.337 1.00 57.91 85 TYR A C 1
ATOM 674 O O . TYR A 1 85 ? 24.133 3.592 -1.364 1.00 57.91 85 TYR A O 1
ATOM 682 N N . ASN A 1 86 ? 24.780 5.711 -1.741 1.00 53.50 86 ASN A N 1
ATOM 683 C CA . ASN A 1 86 ? 26.200 5.403 -1.847 1.00 53.50 86 ASN A CA 1
ATOM 684 C C . ASN A 1 86 ? 26.747 5.466 -0.417 1.00 53.50 86 ASN A C 1
ATOM 686 O O . ASN A 1 86 ? 26.738 6.547 0.172 1.00 53.50 86 ASN A O 1
ATOM 690 N N . TYR A 1 87 ? 27.130 4.316 0.134 1.00 43.81 87 TYR A N 1
ATOM 691 C CA . TYR A 1 87 ? 28.010 4.244 1.300 1.00 43.81 87 TYR A CA 1
ATOM 692 C C . TYR A 1 87 ? 29.457 4.230 0.819 1.00 43.81 87 TYR A C 1
ATOM 694 O O . TYR A 1 87 ? 29.701 3.594 -0.236 1.00 43.81 87 TYR A O 1
#

Solvent-accessible surface area (backbone atoms only — not comparable to full-atom values): 5345 Å² total; per-residue (Å²): 93,71,91,52,70,42,53,66,67,71,71,47,9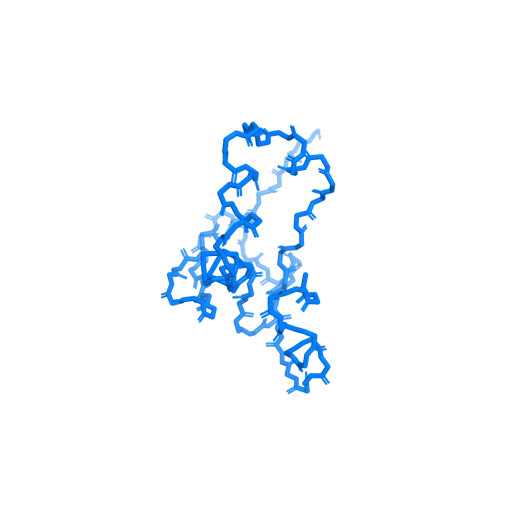2,73,60,61,33,71,61,79,79,55,71,68,62,60,68,70,45,52,73,66,58,52,51,49,42,70,73,31,53,67,59,37,32,45,56,56,30,54,31,31,24,77,40,77,79,52,78,91,78,50,59,72,82,43,76,44,78,41,52,17,74,59,65,57,67,44,82,46,64,47,77,82,86,86,128

Nearest PDB structures (foldseek):
  5yjg-assembly1_A  TM=9.105E-01  e=2.067E-07  Homo sapiens
  5nv6-assembly1_A  TM=9.687E-01  e=9.517E-07  Homo sapiens
  2vxp-assembly2_B  TM=9.453E-01  e=1.161E-06  Homo sapiens
  5yjh-assembly1_A-2  TM=9.158E-01  e=6.390E-07  Homo sapiens
  7asg-assembly1_A  TM=9.346E-01  e=4.682E-06  Homo sapiens

Secondary structure (DSSP, 8-state):
-TTTT-HHHHHS-S-EEE-PPPHHHHHTS-HHHHHHHHH-HHHHHHHHHHTEEES---GGGSPBTPEEEEEBTTSSEEEEEB-----

Mean predicted aligned error: 5.61 Å

InterPro domains:
  IPR000782 FAS1 domain [PF02469] (2-81)
  IPR000782 FAS1 domain [PS50213] (1-87)
  IPR036378 FAS1 domain superfamily [G3DSA:2.30.180.10] (1-86)
  IPR036378 FAS1 domain superfamily [SSF82153] (1-84)
  IPR050904 Cell adhesion and biosynthesis-related protein [PTHR10900] (1-75)

Organism: NCBI:txid238744

pLDDT: mean 85.74, std 8.01, range [43.81, 93.25]

Foldseek 3Di:
DVLLPCVVVVVDDAAKQFDDDDPVVLVPDDPVVNVVCVVDSPVVNLVRQQRIFHHHDDLVPDDAPDWDFTQTSSGHTDTDHRYDDDD

Sequence (87 aa):
METAGLEDLLKQDGAYTVFVPTDDAFEGLSQEDFELLKSDINALRTILLYHFSDGIFINGGLEKRVTYLLRTLQGINLHLKSVRYNY

Radius of gyration: 14.96 Å; Cα contacts (8 Å, |Δi|>4): 96; chains: 1; bounding box: 43×24×33 Å